Protein AF-A0A5J5I524-F1 (afdb_monomer)

Secondary structure (DSSP, 8-state):
-HHHHHHHHHHHHHHHHHHHTT-EEEEEETTEEEEE-GGGGG-HHHHHHHHHHHTTSTTEEEEEEETTTTEEEEEE---SS--HHHHHHHHHHHHHHHHTT-

Solvent-accessible surface area (backbone atoms only — not comparable to full-atom values): 5798 Å² total; per-residue (Å²): 110,73,70,55,54,55,48,54,54,49,50,54,55,50,44,58,58,34,46,78,71,55,30,41,76,76,45,79,53,95,41,36,42,29,38,36,24,74,68,40,52,80,31,59,73,60,50,54,52,52,45,65,55,53,63,68,39,94,48,42,76,46,71,51,74,40,49,92,78,12,34,38,38,40,32,32,62,71,54,84,73,74,54,70,63,57,61,50,51,53,55,51,52,56,50,54,68,68,60,78,78,120

Radius of gyration: 13.8 Å; Cα contacts (8 Å, |Δi|>4): 106; chains: 1; bounding box: 32×24×40 Å

pLDDT: mean 81.32, std 12.07, range [44.28, 93.44]

Foldseek 3Di:
DVVVVVVVVVVVVVQVVCVVVQKHFPDDDVQKTKIAHPVLLVCVVVVVVVQVVLVPPPFWPDWDADSNRRMIMTGGDPPPPDPPVVVVVVVVVVVVVVPPPD

Mean predicted aligned error: 11.14 Å

Sequence (102 aa):
MLKEALYFQQLKKYERRLNIHHIRIVHFIPGRIRLKSELWKQNEPLLQKVEAVIKKEPFVKKISFEVFTGSLVIEFQLKEPPPLEIVKLWVERIIKLHRIKD

Organism: NCBI:txid2036016

Structure (mmCIF, N/CA/C/O backbone):
data_AF-A0A5J5I524-F1
#
_entry.id   AF-A0A5J5I524-F1
#
loop_
_atom_site.group_PDB
_atom_site.id
_atom_site.type_symbol
_atom_site.label_atom_id
_atom_site.label_alt_id
_atom_site.label_comp_id
_atom_site.label_asym_id
_atom_site.label_entity_id
_atom_site.label_seq_id
_atom_site.pdbx_PDB_ins_code
_atom_site.Cartn_x
_atom_site.Cartn_y
_atom_site.Cartn_z
_atom_site.occupancy
_atom_site.B_iso_or_equiv
_atom_site.auth_seq_id
_atom_site.auth_comp_id
_atom_site.auth_asym_id
_atom_site.auth_atom_id
_atom_site.pdbx_PDB_model_num
ATOM 1 N N . MET A 1 1 ? -13.704 -10.609 19.111 1.0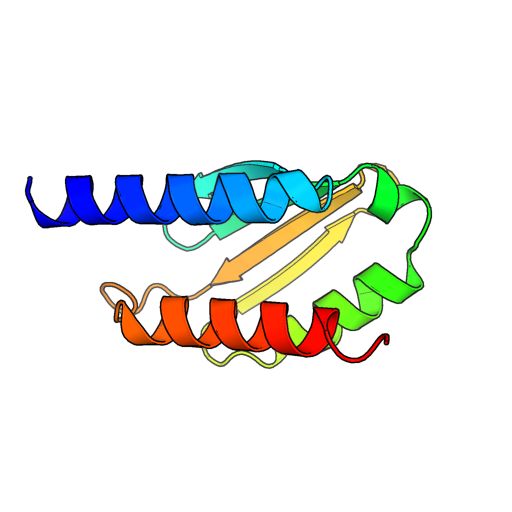0 53.75 1 MET A N 1
ATOM 2 C CA . MET A 1 1 ? -14.323 -11.711 18.340 1.00 53.75 1 MET A CA 1
ATOM 3 C C . MET A 1 1 ? -15.057 -11.277 17.059 1.00 53.75 1 MET A C 1
ATOM 5 O O . MET A 1 1 ? -14.514 -11.523 15.993 1.00 53.75 1 MET A O 1
ATOM 9 N N . LEU A 1 2 ? -16.227 -10.608 17.077 1.00 54.16 2 LEU A N 1
ATOM 10 C CA . LEU A 1 2 ? -16.962 -10.257 15.828 1.00 54.16 2 LEU A CA 1
ATOM 11 C C . LEU A 1 2 ? -16.239 -9.239 14.915 1.00 54.16 2 LEU A C 1
ATOM 13 O O . LEU A 1 2 ? -16.206 -9.408 13.696 1.00 54.16 2 LEU A O 1
ATOM 17 N N . LYS A 1 3 ? -15.610 -8.206 15.495 1.00 56.16 3 LYS A N 1
ATOM 18 C CA . LYS A 1 3 ? -14.849 -7.188 14.740 1.00 56.16 3 LYS A CA 1
ATOM 19 C C . LYS A 1 3 ? -13.600 -7.765 14.062 1.00 56.16 3 LYS A C 1
ATOM 21 O O . LYS A 1 3 ? -13.275 -7.365 12.951 1.00 56.16 3 LYS A O 1
ATOM 26 N N . GLU A 1 4 ? -12.939 -8.731 14.697 1.00 57.62 4 GLU A N 1
ATOM 27 C CA . GLU A 1 4 ? -11.751 -9.403 14.150 1.00 57.62 4 GLU A CA 1
ATOM 28 C C . GLU A 1 4 ? -12.116 -10.322 12.983 1.00 57.62 4 GLU A C 1
ATOM 30 O O . GLU A 1 4 ? -11.460 -10.286 11.947 1.00 57.62 4 GLU A O 1
ATOM 35 N N . ALA A 1 5 ? -13.201 -11.096 13.093 1.00 64.06 5 ALA A N 1
ATOM 36 C CA . ALA A 1 5 ? -13.657 -11.959 12.003 1.00 64.06 5 ALA A CA 1
ATOM 37 C C . ALA A 1 5 ? -14.020 -11.152 10.742 1.00 64.06 5 ALA A C 1
ATOM 39 O O . ALA A 1 5 ? -13.587 -11.488 9.637 1.00 64.06 5 ALA A O 1
ATOM 40 N N . LEU A 1 6 ? -14.748 -10.042 10.915 1.00 68.06 6 LEU A N 1
ATOM 41 C CA . LEU A 1 6 ? -15.092 -9.124 9.826 1.00 68.06 6 LEU A CA 1
ATOM 42 C C . LEU A 1 6 ? -13.840 -8.482 9.205 1.00 68.06 6 LEU A C 1
ATOM 44 O O . LEU A 1 6 ? -13.746 -8.337 7.985 1.00 68.06 6 LEU A O 1
ATOM 48 N N . TYR A 1 7 ? -12.865 -8.132 10.041 1.00 70.12 7 TYR A N 1
ATOM 49 C CA . TYR A 1 7 ? -11.582 -7.589 9.618 1.00 70.12 7 TYR A CA 1
ATOM 50 C C . TYR A 1 7 ? -10.788 -8.580 8.751 1.00 70.12 7 TYR A C 1
ATOM 52 O O . TYR A 1 7 ? -10.389 -8.247 7.633 1.00 70.12 7 TYR A O 1
ATOM 60 N N . PHE A 1 8 ? -10.632 -9.826 9.206 1.00 70.94 8 PHE A N 1
ATOM 61 C CA . PHE A 1 8 ? -9.949 -10.876 8.443 1.00 70.94 8 PHE A CA 1
ATOM 62 C C . PHE A 1 8 ? -10.670 -11.211 7.134 1.00 70.94 8 PHE A C 1
ATOM 64 O O . PHE A 1 8 ? -10.024 -11.443 6.110 1.00 70.94 8 PHE A O 1
ATOM 71 N N . GLN A 1 9 ? -12.005 -11.205 7.132 1.00 76.56 9 GLN A N 1
ATOM 72 C CA . GLN A 1 9 ? -12.789 -11.415 5.916 1.00 76.56 9 GLN A CA 1
ATOM 73 C C . GLN A 1 9 ? -12.533 -10.309 4.880 1.00 76.56 9 GLN A C 1
ATOM 75 O O . GLN A 1 9 ? -12.369 -10.597 3.691 1.00 76.56 9 GLN A O 1
ATOM 80 N N . GLN A 1 10 ? -12.463 -9.050 5.318 1.00 77.75 10 GLN A N 1
ATOM 81 C CA . GLN A 1 10 ? -12.146 -7.926 4.438 1.00 77.75 10 GLN A CA 1
ATOM 82 C C . GLN A 1 10 ? -10.713 -7.987 3.921 1.00 77.75 10 GLN A C 1
ATOM 84 O O . GLN A 1 10 ? -10.503 -7.804 2.723 1.00 77.75 10 GLN A O 1
ATOM 89 N N . LEU A 1 11 ? -9.746 -8.320 4.779 1.00 78.56 11 LEU A N 1
ATOM 90 C CA . LEU A 1 11 ? -8.354 -8.486 4.368 1.00 78.56 11 LEU A CA 1
ATOM 91 C C . LEU A 1 11 ? -8.227 -9.556 3.274 1.00 78.56 11 LEU A C 1
ATOM 93 O O . LEU A 1 11 ? -7.669 -9.276 2.217 1.00 78.56 11 LEU A O 1
ATOM 97 N N . LYS A 1 12 ? -8.874 -10.718 3.450 1.00 82.31 12 LYS A N 1
ATOM 98 C CA . LYS A 1 12 ? -8.929 -11.778 2.425 1.00 82.31 12 LYS A CA 1
ATOM 99 C C . LYS A 1 12 ? -9.561 -11.304 1.116 1.00 82.31 12 LYS A C 1
ATOM 101 O O . LYS A 1 12 ? -9.122 -11.688 0.031 1.00 82.31 12 LYS A O 1
ATOM 106 N N . LYS A 1 13 ? -10.605 -10.470 1.183 1.00 86.12 13 LYS A N 1
ATOM 107 C CA . LYS A 1 13 ? -11.223 -9.875 -0.012 1.00 86.12 13 LYS A CA 1
ATOM 108 C C . LYS A 1 13 ? -10.244 -8.946 -0.738 1.00 86.12 13 LYS A C 1
ATOM 110 O O . LYS A 1 13 ? -10.191 -8.975 -1.967 1.00 86.12 13 LYS A O 1
ATOM 115 N N . TYR A 1 14 ? -9.474 -8.145 -0.005 1.00 84.81 14 TYR A N 1
ATOM 116 C CA . TYR A 1 14 ? -8.467 -7.258 -0.589 1.00 84.81 14 TYR A CA 1
ATOM 117 C C . TYR A 1 14 ? -7.276 -8.023 -1.157 1.00 84.81 14 TYR A C 1
ATOM 119 O O . TYR A 1 14 ? -6.865 -7.724 -2.274 1.00 84.81 14 TYR A O 1
ATOM 127 N N . GLU A 1 15 ? -6.798 -9.062 -0.477 1.00 87.38 15 GLU A N 1
ATOM 128 C CA . GLU A 1 15 ? -5.763 -9.959 -1.000 1.00 87.38 15 GLU A CA 1
ATO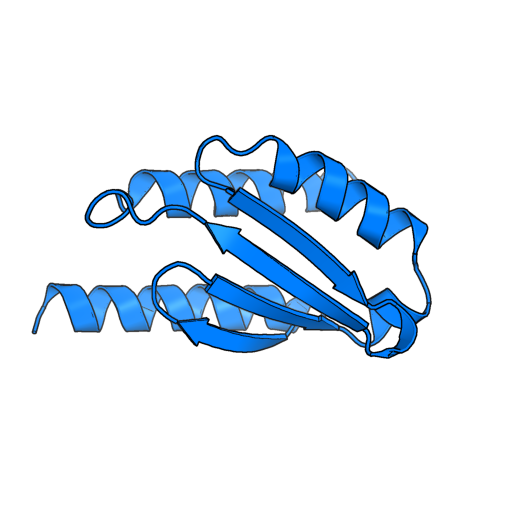M 129 C C . GLU A 1 15 ? -6.170 -10.583 -2.331 1.00 87.38 15 GLU A C 1
ATOM 131 O O . GLU A 1 15 ? -5.412 -10.515 -3.294 1.00 87.38 15 GLU A O 1
ATOM 136 N N . ARG A 1 16 ? -7.392 -11.125 -2.433 1.00 87.69 16 ARG A N 1
ATOM 137 C CA . ARG A 1 16 ? -7.895 -11.696 -3.696 1.00 87.69 16 ARG A CA 1
ATOM 138 C C . ARG A 1 16 ? -7.858 -10.681 -4.832 1.00 87.69 16 ARG A C 1
ATOM 140 O O . ARG A 1 16 ? -7.477 -11.023 -5.944 1.00 87.69 16 ARG A O 1
ATOM 147 N N . ARG A 1 17 ? -8.231 -9.434 -4.549 1.00 88.31 17 ARG A N 1
ATOM 148 C CA . ARG A 1 17 ? -8.228 -8.358 -5.543 1.00 88.31 17 ARG A CA 1
ATOM 149 C C . ARG A 1 17 ? -6.821 -7.915 -5.932 1.00 88.31 17 ARG A C 1
ATOM 151 O O . ARG A 1 17 ? -6.586 -7.664 -7.105 1.00 88.31 17 ARG A O 1
ATOM 158 N N . LEU A 1 18 ? -5.896 -7.840 -4.979 1.00 89.50 18 LEU A N 1
ATOM 159 C CA . LEU A 1 18 ? -4.490 -7.530 -5.247 1.00 89.50 18 LEU A CA 1
ATOM 160 C C . LEU A 1 18 ? -3.820 -8.638 -6.073 1.00 89.50 18 LEU A C 1
ATOM 162 O O . LEU A 1 18 ? -3.073 -8.342 -7.006 1.00 89.50 18 LEU A O 1
ATOM 166 N N . ASN A 1 19 ? -4.152 -9.901 -5.794 1.00 88.75 19 ASN A N 1
ATOM 167 C CA . ASN A 1 19 ? -3.590 -11.054 -6.493 1.00 88.75 19 ASN A CA 1
ATOM 168 C C . ASN A 1 19 ? -3.936 -11.075 -7.990 1.00 88.75 19 ASN A C 1
ATOM 170 O O . ASN A 1 19 ?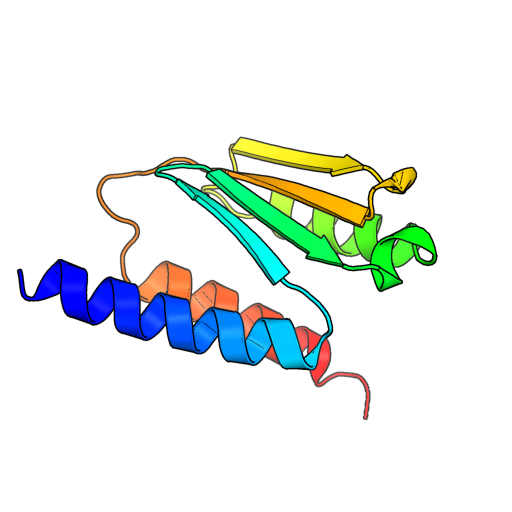 -3.090 -11.485 -8.780 1.00 88.75 19 ASN A O 1
ATOM 174 N N . ILE A 1 20 ? -5.118 -10.583 -8.394 1.00 90.62 20 ILE A N 1
ATOM 175 C CA . ILE A 1 20 ? -5.495 -10.427 -9.818 1.00 90.62 20 ILE A CA 1
ATOM 176 C C . ILE A 1 20 ? -4.498 -9.519 -10.559 1.00 90.62 20 ILE A C 1
ATOM 178 O O . ILE A 1 20 ? -4.257 -9.699 -11.746 1.00 90.62 2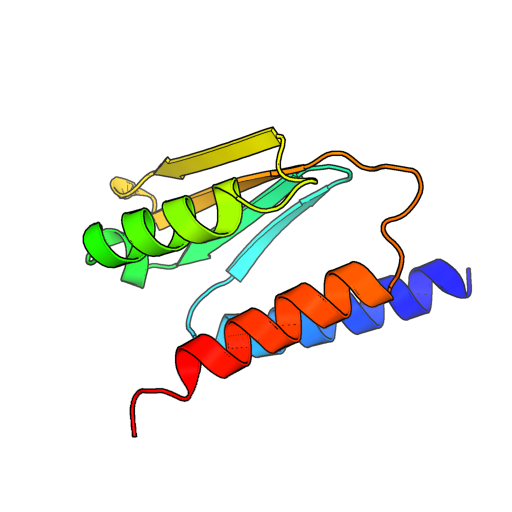0 ILE A O 1
ATOM 182 N N . HIS A 1 21 ? -3.874 -8.578 -9.850 1.00 86.31 21 HIS A N 1
ATOM 183 C CA . HIS A 1 21 ? -2.870 -7.662 -10.389 1.00 86.31 21 HIS A CA 1
ATOM 184 C C . HIS A 1 21 ? -1.429 -8.090 -10.072 1.00 86.31 21 HIS A C 1
ATOM 186 O O . HIS A 1 21 ? -0.514 -7.273 -10.143 1.00 86.31 21 HIS A O 1
ATOM 192 N N . HIS A 1 22 ? -1.204 -9.354 -9.694 1.00 89.44 22 HIS A N 1
ATOM 193 C CA . HIS A 1 22 ? 0.108 -9.879 -9.296 1.00 89.44 22 HIS A CA 1
ATOM 194 C C . HIS A 1 22 ? 0.757 -9.113 -8.131 1.00 89.44 22 HIS A C 1
ATOM 196 O O . HIS A 1 22 ? 1.986 -9.019 -8.044 1.00 89.44 22 HIS A O 1
ATOM 202 N N . ILE A 1 23 ? -0.056 -8.567 -7.224 1.00 92.44 23 ILE A N 1
ATOM 203 C CA . ILE A 1 23 ? 0.396 -7.907 -5.999 1.00 92.44 23 ILE A CA 1
ATOM 204 C C . ILE A 1 23 ? 0.034 -8.804 -4.820 1.00 92.44 23 ILE A C 1
ATOM 206 O O . ILE A 1 23 ? -1.118 -9.188 -4.651 1.00 92.44 23 ILE A O 1
ATOM 210 N N . ARG A 1 24 ? 1.017 -9.117 -3.979 1.00 92.44 24 ARG A N 1
ATOM 211 C CA . ARG A 1 24 ? 0.837 -9.927 -2.771 1.00 92.44 24 ARG A CA 1
ATOM 212 C C . ARG A 1 24 ? 1.046 -9.077 -1.529 1.00 92.44 24 ARG A C 1
ATOM 214 O O . ARG A 1 24 ? 1.991 -8.289 -1.480 1.00 92.44 24 ARG A O 1
ATOM 221 N N . ILE A 1 25 ? 0.207 -9.273 -0.514 1.00 90.50 25 ILE A N 1
ATOM 222 C CA . ILE A 1 25 ? 0.495 -8.795 0.840 1.00 90.50 25 ILE A CA 1
ATOM 223 C C . ILE A 1 25 ? 1.532 -9.747 1.431 1.00 90.50 25 ILE A C 1
ATOM 225 O O . ILE A 1 25 ? 1.267 -10.932 1.595 1.00 90.50 25 ILE A O 1
ATOM 229 N N . VAL A 1 26 ? 2.735 -9.243 1.694 1.00 89.62 26 VAL A N 1
ATOM 230 C CA . VAL A 1 26 ? 3.803 -10.035 2.313 1.00 89.62 26 VAL A CA 1
ATOM 231 C C . VAL A 1 26 ? 3.650 -9.992 3.819 1.00 89.62 26 VAL A C 1
ATOM 233 O O . VAL A 1 26 ? 3.595 -11.039 4.440 1.00 89.62 26 VAL A O 1
ATOM 236 N N . HIS A 1 27 ? 3.541 -8.792 4.395 1.00 83.75 27 HIS A N 1
ATOM 237 C CA . HIS A 1 27 ? 3.297 -8.597 5.822 1.00 83.75 27 HIS A CA 1
ATOM 238 C C . HIS A 1 27 ? 2.214 -7.543 6.017 1.00 83.75 27 HIS A C 1
ATOM 240 O O . HIS A 1 27 ? 2.221 -6.503 5.354 1.00 83.75 27 HIS A O 1
ATOM 246 N N . PHE A 1 28 ? 1.337 -7.784 6.983 1.00 84.19 28 PHE A N 1
ATOM 247 C CA . PHE A 1 28 ? 0.385 -6.801 7.463 1.00 84.19 28 PHE A CA 1
ATOM 248 C C . PHE A 1 28 ? 0.420 -6.794 8.992 1.00 84.19 28 PHE A C 1
ATOM 250 O O . PHE A 1 28 ? 0.054 -7.779 9.627 1.00 84.19 28 PHE A O 1
ATOM 257 N N . ILE A 1 29 ? 0.891 -5.693 9.571 1.00 82.94 29 ILE A N 1
ATOM 258 C CA . ILE A 1 29 ? 0.923 -5.472 11.018 1.00 82.94 29 ILE A CA 1
ATOM 259 C C . ILE A 1 29 ? 0.268 -4.121 11.332 1.00 82.94 29 ILE A C 1
ATOM 261 O O . ILE A 1 29 ? 0.157 -3.267 10.445 1.00 82.94 29 ILE A O 1
ATOM 265 N N . PRO A 1 30 ? -0.162 -3.886 12.580 1.00 82.31 30 PRO A N 1
ATOM 266 C CA . PRO A 1 30 ? -0.647 -2.582 13.007 1.00 82.31 30 PRO A CA 1
ATOM 267 C C . PRO A 1 30 ? 0.278 -1.432 12.558 1.00 82.31 30 PRO A C 1
ATOM 269 O O . PRO A 1 30 ? 1.448 -1.381 12.926 1.00 82.31 30 PRO A O 1
ATOM 272 N N . GLY A 1 31 ? -0.243 -0.525 11.725 1.00 83.38 31 GLY A N 1
ATOM 273 C CA . GLY A 1 31 ? 0.480 0.653 11.234 1.00 83.38 31 GLY A CA 1
ATOM 274 C C . GLY A 1 31 ? 1.449 0.409 10.073 1.00 83.38 31 GLY A C 1
ATOM 275 O O . GLY A 1 31 ? 2.113 1.355 9.649 1.00 83.38 31 GLY A O 1
ATOM 276 N N . ARG A 1 32 ? 1.553 -0.815 9.532 1.00 89.12 32 ARG A N 1
ATOM 277 C CA . ARG A 1 32 ? 2.435 -1.103 8.392 1.00 89.12 32 ARG A CA 1
ATOM 278 C C . ARG A 1 32 ? 1.924 -2.241 7.514 1.00 89.12 32 ARG A C 1
ATOM 280 O O . ARG A 1 32 ? 1.655 -3.344 7.982 1.00 89.12 32 ARG A O 1
ATOM 287 N N . ILE A 1 33 ? 1.915 -2.005 6.206 1.00 91.38 33 ILE A N 1
ATOM 288 C CA . ILE A 1 33 ? 1.687 -3.035 5.189 1.00 91.38 33 ILE A CA 1
ATOM 289 C C . ILE A 1 33 ? 2.892 -3.113 4.254 1.00 91.38 33 ILE A C 1
ATOM 291 O O . ILE A 1 33 ? 3.438 -2.097 3.821 1.00 91.38 33 ILE A O 1
ATOM 295 N N . ARG A 1 34 ? 3.321 -4.337 3.947 1.00 92.44 34 ARG A N 1
ATOM 296 C CA . ARG A 1 34 ? 4.319 -4.629 2.921 1.00 92.44 34 ARG A CA 1
ATOM 297 C C . ARG A 1 34 ? 3.653 -5.382 1.785 1.00 92.44 34 ARG A C 1
ATOM 299 O O . ARG A 1 34 ? 3.144 -6.482 1.984 1.00 92.44 34 ARG A O 1
ATOM 306 N N . LEU A 1 35 ? 3.717 -4.802 0.599 1.00 93.44 35 LEU A N 1
ATOM 307 C CA . LEU A 1 35 ? 3.256 -5.390 -0.646 1.00 93.44 35 LEU A CA 1
ATOM 308 C C . LEU A 1 35 ? 4.453 -5.816 -1.496 1.00 93.44 35 LEU A C 1
ATOM 310 O O . LEU A 1 35 ? 5.547 -5.260 -1.368 1.00 93.44 35 LEU A O 1
ATOM 314 N N . LYS A 1 36 ? 4.246 -6.795 -2.375 1.00 93.12 36 LYS A N 1
ATOM 315 C CA . LYS A 1 36 ? 5.254 -7.235 -3.339 1.00 93.12 36 LYS A CA 1
ATOM 316 C C . LYS A 1 36 ? 4.630 -7.554 -4.689 1.00 93.12 36 LYS A C 1
ATOM 318 O O . LYS A 1 36 ? 3.595 -8.217 -4.741 1.00 93.12 36 LYS A O 1
ATOM 323 N N . SER A 1 37 ? 5.294 -7.150 -5.765 1.00 92.12 37 SER A N 1
ATOM 324 C CA . SER A 1 37 ? 4.958 -7.548 -7.131 1.00 92.12 37 SER A CA 1
ATOM 325 C C . SER A 1 37 ? 6.223 -7.693 -7.968 1.00 92.12 37 SER A C 1
ATOM 327 O O . SER A 1 37 ? 7.107 -6.843 -7.919 1.00 92.12 37 SER A O 1
ATOM 329 N N . GLU A 1 38 ? 6.301 -8.756 -8.766 1.00 89.69 38 GLU A N 1
ATOM 330 C CA . GLU A 1 38 ? 7.406 -8.935 -9.718 1.00 89.69 38 GLU A CA 1
ATOM 331 C C . GLU A 1 38 ? 7.335 -7.907 -10.859 1.00 89.69 38 GLU A C 1
ATOM 333 O O . GLU A 1 38 ? 8.368 -7.472 -11.358 1.00 89.69 38 GLU A O 1
ATOM 338 N N . LEU A 1 39 ? 6.130 -7.430 -11.199 1.00 88.00 39 LEU A N 1
ATOM 339 C CA . LEU A 1 39 ? 5.919 -6.412 -12.236 1.00 88.00 39 LEU A CA 1
ATOM 340 C C . LEU A 1 39 ? 6.525 -5.054 -11.861 1.00 88.00 39 LEU A C 1
ATOM 342 O O . LEU A 1 39 ? 6.885 -4.266 -12.732 1.00 88.00 39 LEU A O 1
ATOM 346 N N . TRP A 1 40 ? 6.665 -4.773 -10.565 1.00 89.62 40 TRP A N 1
ATOM 347 C CA . TRP A 1 40 ? 7.261 -3.529 -10.081 1.00 89.62 40 TRP A CA 1
ATOM 348 C C . TRP A 1 40 ? 8.768 -3.457 -10.312 1.00 89.62 40 TRP A C 1
ATOM 350 O O . TRP A 1 40 ? 9.294 -2.362 -10.478 1.00 89.62 40 TRP A O 1
ATOM 360 N N . LYS A 1 41 ? 9.449 -4.605 -10.401 1.00 87.25 41 LYS A N 1
ATOM 361 C CA . LYS A 1 41 ? 10.888 -4.661 -10.701 1.00 87.25 41 LYS A CA 1
ATOM 362 C C . LYS A 1 41 ? 11.227 -4.114 -12.086 1.00 87.25 41 LYS A C 1
ATOM 364 O O . LYS A 1 41 ? 12.351 -3.697 -12.323 1.00 87.25 41 LYS A O 1
ATOM 369 N N . GLN A 1 42 ? 10.256 -4.147 -12.996 1.00 86.38 42 GLN A N 1
ATOM 370 C CA . GLN A 1 42 ? 10.414 -3.766 -14.400 1.00 86.38 42 GLN A CA 1
ATOM 371 C C . GLN A 1 42 ? 9.699 -2.449 -14.733 1.00 86.38 42 GLN A C 1
ATOM 373 O O . GLN A 1 42 ? 9.707 -2.019 -15.882 1.00 86.38 42 GLN A O 1
ATOM 378 N N . ASN A 1 43 ? 9.038 -1.815 -13.756 1.00 84.62 43 ASN A N 1
ATOM 379 C CA . ASN A 1 43 ? 8.177 -0.660 -13.999 1.00 84.62 43 ASN A CA 1
ATOM 380 C C . ASN A 1 43 ? 8.291 0.380 -12.877 1.00 84.62 43 ASN A C 1
ATOM 382 O O . ASN A 1 43 ? 7.342 0.659 -12.140 1.00 84.62 43 ASN A O 1
ATOM 386 N N . GLU A 1 44 ? 9.481 0.963 -12.755 1.00 81.88 44 GLU A N 1
ATOM 387 C CA . GLU A 1 44 ? 9.762 2.044 -11.810 1.00 81.88 44 GLU A CA 1
ATOM 388 C C . GLU A 1 44 ? 8.832 3.269 -11.980 1.00 81.88 44 GLU A C 1
ATOM 390 O O . GLU A 1 44 ? 8.331 3.765 -10.968 1.00 81.88 44 GLU A O 1
ATOM 395 N N . PRO A 1 45 ? 8.469 3.723 -13.201 1.00 88.00 45 PRO A N 1
ATOM 396 C CA . PRO A 1 45 ? 7.537 4.843 -13.354 1.00 88.00 45 PRO A CA 1
ATOM 397 C C . PRO A 1 45 ? 6.145 4.566 -12.767 1.00 88.00 45 PRO A C 1
ATOM 399 O O . PRO A 1 45 ? 5.487 5.474 -12.252 1.00 88.00 45 PRO A O 1
ATOM 402 N N . LEU A 1 46 ? 5.671 3.316 -12.827 1.00 85.44 46 LEU A N 1
ATOM 403 C CA . LEU A 1 46 ? 4.432 2.912 -12.161 1.00 85.44 46 LEU A CA 1
ATOM 404 C C . LEU A 1 46 ? 4.569 3.016 -10.639 1.00 85.44 46 LEU A C 1
ATOM 406 O O . LEU A 1 46 ? 3.666 3.545 -9.992 1.00 85.44 46 LEU A O 1
ATOM 410 N N . LEU A 1 47 ? 5.686 2.553 -10.073 1.00 83.31 47 LEU A N 1
ATOM 411 C CA . LEU A 1 47 ? 5.951 2.646 -8.635 1.00 83.31 47 LEU A CA 1
ATOM 412 C C . LEU A 1 47 ? 5.981 4.098 -8.150 1.00 83.31 47 LEU A C 1
ATOM 414 O O . LEU A 1 47 ? 5.329 4.408 -7.157 1.00 83.31 47 LEU A O 1
ATOM 418 N N . GLN A 1 48 ? 6.650 4.993 -8.876 1.00 86.12 48 GLN A N 1
ATOM 419 C CA . GLN A 1 48 ? 6.699 6.419 -8.539 1.00 86.12 48 GLN A CA 1
ATOM 420 C C . GLN A 1 48 ? 5.301 7.060 -8.558 1.00 86.12 48 GLN A C 1
ATOM 422 O O . GLN A 1 48 ? 4.957 7.855 -7.682 1.00 86.12 48 GLN A O 1
ATOM 427 N N . LYS A 1 49 ? 4.441 6.676 -9.513 1.00 88.12 49 LYS A N 1
ATOM 428 C CA . LYS A 1 49 ? 3.036 7.123 -9.543 1.00 88.12 49 LYS A CA 1
ATOM 429 C C . LYS A 1 49 ? 2.243 6.599 -8.348 1.00 88.12 49 LYS A C 1
ATOM 431 O O . LYS A 1 49 ? 1.497 7.360 -7.733 1.00 88.12 49 LYS A O 1
ATOM 436 N N . VAL A 1 50 ? 2.401 5.317 -8.015 1.00 86.75 50 VAL A N 1
ATOM 437 C CA . VAL A 1 50 ? 1.767 4.706 -6.836 1.00 86.75 50 VAL A CA 1
ATOM 438 C C . VAL A 1 50 ? 2.214 5.425 -5.565 1.00 86.75 50 VAL A C 1
ATOM 440 O O . VAL A 1 50 ? 1.378 5.773 -4.732 1.00 86.75 50 VAL A O 1
ATOM 443 N N . GLU A 1 51 ? 3.507 5.721 -5.448 1.00 86.81 51 GLU A N 1
ATOM 444 C CA . GLU A 1 51 ? 4.069 6.468 -4.330 1.00 86.81 51 GLU A CA 1
ATOM 445 C C . GLU A 1 51 ? 3.442 7.859 -4.208 1.00 86.81 51 GLU A C 1
ATOM 447 O O . GLU A 1 51 ? 2.915 8.211 -3.152 1.00 86.81 51 GLU A O 1
ATOM 452 N N . ALA A 1 52 ? 3.437 8.628 -5.298 1.00 88.75 52 ALA A N 1
ATOM 453 C CA . ALA A 1 52 ? 2.917 9.990 -5.319 1.00 88.75 52 ALA A CA 1
ATOM 454 C C . ALA A 1 52 ? 1.428 10.074 -4.949 1.00 88.75 52 ALA A C 1
ATOM 456 O O . ALA A 1 52 ? 0.988 11.084 -4.396 1.00 88.75 52 ALA A O 1
ATOM 457 N N . VAL A 1 53 ? 0.646 9.034 -5.253 1.00 89.81 53 VAL A N 1
ATOM 458 C CA . VAL A 1 53 ? -0.767 8.947 -4.865 1.00 89.81 53 VAL A CA 1
ATOM 459 C C . VAL A 1 53 ? -0.898 8.589 -3.388 1.00 89.81 53 VAL A C 1
ATOM 461 O O . VAL A 1 53 ? -1.561 9.308 -2.646 1.00 89.81 53 VAL A O 1
ATOM 464 N N . ILE A 1 54 ? -0.251 7.510 -2.943 1.00 87.31 54 ILE A N 1
ATOM 465 C CA . ILE A 1 54 ? -0.419 6.994 -1.578 1.00 87.31 54 ILE A CA 1
ATOM 466 C C . ILE A 1 54 ? 0.170 7.957 -0.542 1.00 87.31 54 ILE A C 1
ATOM 468 O O . ILE A 1 54 ? -0.410 8.136 0.524 1.00 87.31 54 ILE A O 1
ATOM 472 N N . LYS A 1 55 ? 1.273 8.645 -0.856 1.00 89.50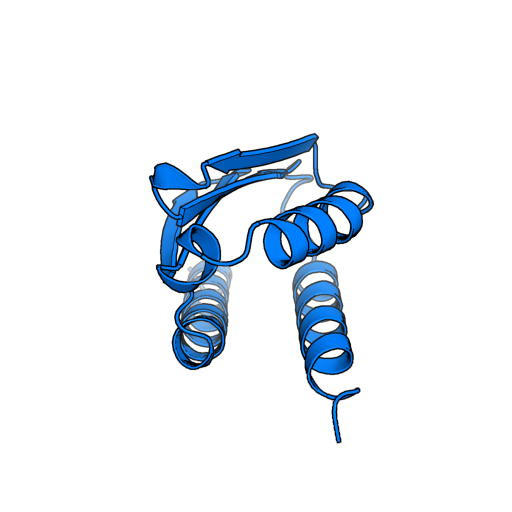 55 LYS A N 1
ATOM 473 C CA . LYS A 1 55 ? 1.901 9.633 0.037 1.00 89.50 55 LYS A CA 1
ATOM 474 C C . LYS A 1 55 ? 0.991 10.820 0.375 1.00 89.50 55 LYS A C 1
ATOM 476 O O . LYS A 1 55 ? 1.222 11.487 1.376 1.00 89.50 55 LYS A O 1
ATOM 481 N N . LYS A 1 56 ? -0.030 11.096 -0.445 1.00 88.94 56 LYS A N 1
ATOM 482 C CA . LYS A 1 56 ? -1.013 12.165 -0.199 1.00 88.94 56 LYS A CA 1
ATOM 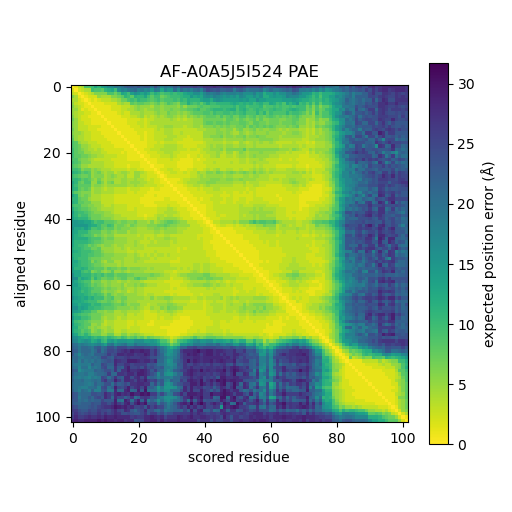483 C C . LYS A 1 56 ? -2.128 11.746 0.757 1.00 88.94 56 LYS A C 1
ATOM 485 O O . LYS A 1 56 ? -2.917 12.595 1.164 1.00 88.94 56 LYS A O 1
ATOM 490 N N . GLU A 1 57 ? -2.237 10.462 1.089 1.00 87.19 57 GLU A N 1
ATOM 491 C CA . GLU A 1 57 ? -3.276 9.995 1.996 1.00 87.19 57 GLU A CA 1
ATOM 492 C C . GLU A 1 57 ? -2.965 10.456 3.433 1.00 87.19 57 GLU A C 1
ATOM 494 O O . GLU A 1 57 ? -1.864 10.222 3.931 1.00 87.19 57 GLU A O 1
ATOM 499 N N . PRO A 1 58 ? -3.925 11.081 4.140 1.00 81.62 58 PRO A N 1
ATOM 500 C CA . PRO A 1 58 ? -3.671 11.797 5.396 1.00 81.62 58 PRO A CA 1
ATOM 501 C C . PRO A 1 58 ? -3.196 10.906 6.552 1.00 81.62 58 PRO A C 1
ATOM 503 O O . PRO A 1 58 ? -2.679 11.403 7.549 1.00 81.62 58 PRO A O 1
ATOM 506 N N . PHE A 1 59 ? -3.372 9.589 6.435 1.00 85.50 59 PHE A N 1
ATOM 507 C CA . PHE A 1 59 ? -2.936 8.616 7.436 1.00 85.50 59 PHE A CA 1
ATOM 508 C C . PHE A 1 59 ? -1.596 7.968 7.086 1.00 85.50 59 PHE A C 1
ATOM 510 O O . PHE A 1 59 ? -1.056 7.240 7.912 1.00 85.50 59 PHE A O 1
ATOM 517 N N . VAL A 1 60 ? -1.046 8.201 5.893 1.00 89.06 60 VAL A N 1
ATOM 518 C CA . VAL A 1 60 ? 0.243 7.637 5.484 1.00 89.06 60 VAL A CA 1
ATOM 519 C C . VAL A 1 60 ? 1.363 8.472 6.093 1.00 89.06 60 VAL A C 1
ATOM 521 O O . VAL A 1 60 ? 1.484 9.666 5.847 1.00 89.06 60 VAL A O 1
ATOM 524 N N . LYS A 1 61 ? 2.197 7.825 6.908 1.00 89.81 61 LYS A N 1
ATOM 525 C CA . LYS A 1 61 ? 3.400 8.423 7.506 1.00 89.81 61 LYS A CA 1
ATOM 526 C C . LYS A 1 61 ? 4.560 8.382 6.532 1.00 89.81 61 LYS A C 1
ATOM 528 O O . LYS A 1 61 ? 5.324 9.335 6.413 1.00 89.81 61 LYS A O 1
ATOM 533 N N . LYS A 1 62 ? 4.721 7.230 5.887 1.00 90.75 62 LYS A N 1
ATOM 534 C CA . LYS A 1 62 ? 5.869 6.941 5.045 1.00 90.75 62 LYS A CA 1
ATOM 535 C C . LYS A 1 62 ? 5.496 5.900 4.012 1.00 90.75 62 LYS A C 1
ATOM 537 O O . LYS A 1 62 ? 4.734 4.972 4.272 1.00 90.75 62 LYS A O 1
ATOM 542 N N . ILE A 1 63 ? 6.088 6.053 2.845 1.00 92.62 63 ILE A N 1
ATOM 543 C CA . ILE A 1 63 ? 6.070 5.070 1.781 1.00 92.62 63 ILE A CA 1
ATOM 544 C C . ILE A 1 63 ? 7.505 4.901 1.296 1.00 92.62 63 ILE A C 1
ATOM 546 O O . ILE A 1 63 ? 8.274 5.860 1.272 1.00 92.62 63 ILE A O 1
ATOM 550 N N . SER A 1 64 ? 7.889 3.670 0.993 1.00 90.00 64 SER A N 1
ATOM 551 C CA . SER A 1 64 ? 9.204 3.361 0.439 1.00 90.00 64 SER A CA 1
ATOM 552 C C . SER A 1 64 ? 9.082 2.182 -0.509 1.00 90.00 64 SER A C 1
ATOM 554 O O . SER A 1 64 ? 8.481 1.164 -0.145 1.00 90.00 64 SER A O 1
ATOM 556 N N . PHE A 1 65 ? 9.670 2.305 -1.691 1.00 87.00 65 PHE A N 1
ATOM 557 C CA . PHE A 1 65 ? 9.766 1.223 -2.657 1.00 87.00 65 PHE A CA 1
ATOM 558 C C . PHE A 1 65 ? 11.208 0.722 -2.752 1.00 87.00 65 PHE A C 1
ATOM 560 O O . PHE A 1 65 ? 12.154 1.474 -2.554 1.00 87.00 65 PHE A O 1
ATOM 567 N N . GLU A 1 66 ? 11.352 -0.561 -3.060 1.00 87.81 66 GLU A N 1
ATOM 568 C CA . GLU A 1 66 ? 12.628 -1.188 -3.384 1.00 87.81 66 GLU A CA 1
ATOM 569 C C . GLU A 1 66 ? 12.452 -1.920 -4.713 1.00 87.81 66 GLU A C 1
ATOM 571 O O . GLU A 1 66 ? 11.865 -3.012 -4.748 1.00 87.81 66 GLU A O 1
ATOM 576 N N . VAL A 1 67 ? 12.906 -1.291 -5.803 1.00 84.44 67 VAL A N 1
ATOM 577 C CA . VAL A 1 67 ? 12.694 -1.771 -7.179 1.00 84.44 67 VAL A CA 1
ATOM 578 C C . VAL A 1 67 ? 13.312 -3.148 -7.354 1.00 84.44 67 VAL A C 1
ATOM 580 O O . VAL A 1 67 ? 12.652 -4.037 -7.881 1.00 84.44 67 VAL A O 1
ATOM 583 N N . PHE A 1 68 ? 14.518 -3.379 -6.825 1.00 85.19 68 PHE A N 1
ATOM 584 C CA . PHE A 1 68 ? 15.229 -4.644 -7.014 1.00 85.19 68 PHE A CA 1
ATOM 585 C C . PHE A 1 68 ? 14.443 -5.841 -6.462 1.00 85.19 68 PHE A C 1
ATOM 587 O O . PHE A 1 68 ? 14.353 -6.910 -7.070 1.00 85.19 68 PHE A O 1
ATOM 594 N N . THR A 1 69 ? 13.804 -5.653 -5.306 1.00 87.81 69 THR A N 1
ATOM 595 C CA . THR A 1 69 ? 13.010 -6.709 -4.664 1.00 87.81 69 THR A CA 1
ATOM 596 C C . THR A 1 69 ? 11.530 -6.668 -5.038 1.00 87.81 69 THR A C 1
ATOM 598 O O . THR A 1 69 ? 10.791 -7.573 -4.643 1.00 87.81 69 THR A O 1
ATOM 601 N N . GLY A 1 70 ? 11.091 -5.652 -5.788 1.00 89.00 70 GLY A N 1
ATOM 602 C CA . GLY A 1 70 ? 9.686 -5.402 -6.100 1.00 89.00 70 GLY A CA 1
ATOM 603 C C . GLY A 1 70 ? 8.841 -5.190 -4.844 1.00 89.00 70 GLY A C 1
ATOM 604 O O . GLY A 1 70 ? 7.696 -5.635 -4.802 1.00 89.00 70 GLY A O 1
ATOM 605 N N . SER A 1 71 ? 9.415 -4.600 -3.789 1.00 90.56 71 SER A N 1
ATOM 606 C CA . SER A 1 71 ? 8.731 -4.393 -2.505 1.00 90.56 71 SER A CA 1
ATOM 607 C C . SER A 1 71 ? 8.198 -2.971 -2.389 1.00 90.56 71 SER A C 1
ATOM 609 O O . SER A 1 71 ? 8.907 -2.018 -2.695 1.00 90.56 71 SER A O 1
ATOM 611 N N . LEU A 1 72 ? 6.993 -2.829 -1.842 1.00 92.25 72 LEU A N 1
ATOM 612 C CA . LEU A 1 72 ? 6.428 -1.554 -1.412 1.00 92.25 72 LEU A CA 1
ATOM 613 C C . LEU A 1 72 ? 6.078 -1.643 0.069 1.00 92.25 72 LEU A C 1
ATOM 615 O O . LEU A 1 72 ? 5.362 -2.551 0.491 1.00 92.25 72 LEU A O 1
ATOM 619 N N . VAL A 1 73 ? 6.574 -0.706 0.865 1.00 93.31 73 VAL A N 1
ATOM 620 C CA . VAL A 1 73 ? 6.250 -0.597 2.288 1.00 93.31 73 VAL A CA 1
ATOM 621 C C . VAL A 1 73 ? 5.482 0.692 2.504 1.00 93.31 73 VAL A C 1
ATOM 623 O O . VAL A 1 73 ? 5.926 1.756 2.081 1.00 93.31 73 VAL A O 1
ATOM 626 N N . ILE A 1 74 ? 4.339 0.581 3.172 1.00 93.06 74 ILE A N 1
ATOM 627 C CA . ILE A 1 74 ? 3.504 1.712 3.559 1.00 93.06 74 ILE A CA 1
ATOM 628 C C . ILE A 1 74 ? 3.376 1.671 5.076 1.00 93.06 74 ILE A C 1
ATOM 630 O O . ILE A 1 74 ? 2.864 0.701 5.637 1.00 93.06 74 ILE A O 1
ATOM 634 N N . GLU A 1 75 ? 3.850 2.722 5.729 1.00 91.75 75 GLU A N 1
ATOM 635 C CA . GLU A 1 75 ? 3.660 2.971 7.152 1.00 91.75 75 GLU A CA 1
ATOM 636 C C . GLU A 1 75 ? 2.558 4.013 7.315 1.00 91.75 75 GLU A C 1
ATOM 638 O O . GLU A 1 75 ? 2.570 5.063 6.669 1.00 91.75 75 GLU A O 1
ATOM 643 N N . PHE A 1 76 ? 1.598 3.736 8.186 1.00 89.06 76 PHE A N 1
ATOM 644 C CA . PHE A 1 76 ? 0.432 4.580 8.396 1.00 89.06 76 PHE A CA 1
ATOM 645 C C . PHE A 1 76 ? 0.128 4.747 9.885 1.00 89.06 76 PHE A C 1
ATOM 647 O O . PHE A 1 76 ? 0.458 3.909 10.725 1.00 89.06 76 PHE A O 1
ATOM 654 N N . GLN A 1 77 ? -0.481 5.874 10.239 1.00 82.81 77 GLN A N 1
ATOM 655 C CA . GLN A 1 77 ? -1.027 6.086 11.567 1.00 82.81 77 GLN A CA 1
ATOM 656 C C . GLN A 1 77 ? -2.269 5.225 11.739 1.00 82.81 77 GLN A C 1
ATOM 658 O O . GLN A 1 77 ? -3.280 5.418 11.068 1.00 82.81 77 GLN A O 1
ATOM 663 N N . LEU A 1 78 ? -2.207 4.320 12.709 1.00 66.38 78 LEU A N 1
ATOM 664 C CA . LEU A 1 78 ? -3.405 3.870 13.388 1.00 66.38 78 LEU A CA 1
ATOM 665 C C . LEU A 1 78 ? -3.852 5.015 14.294 1.00 66.38 78 LEU A C 1
ATOM 667 O O . LEU A 1 78 ? -3.395 5.132 15.425 1.00 66.38 78 LEU A O 1
ATOM 671 N N . LYS A 1 79 ? -4.730 5.885 13.790 1.00 57.56 79 LYS A N 1
ATOM 672 C CA . LYS A 1 79 ? -5.748 6.406 14.702 1.00 57.56 79 LYS A CA 1
ATOM 673 C C . LYS A 1 79 ? -6.593 5.189 15.058 1.00 57.56 79 LYS A C 1
ATOM 675 O O . LYS A 1 79 ? -6.886 4.396 14.160 1.00 57.56 79 LYS A O 1
ATOM 680 N N . GLU A 1 80 ? -6.844 4.970 16.344 1.00 52.88 80 GLU A N 1
ATOM 681 C CA . GLU A 1 80 ? -7.699 3.882 16.827 1.00 52.88 80 GLU A CA 1
ATOM 682 C C . GLU A 1 80 ? -8.854 3.607 15.860 1.00 52.88 80 GLU A C 1
ATOM 684 O O . GLU A 1 80 ? -9.458 4.547 15.344 1.00 52.88 80 GLU A O 1
ATOM 689 N N . PRO A 1 81 ? -9.125 2.317 15.622 1.00 50.28 81 PRO A N 1
ATOM 690 C CA . PRO A 1 81 ? -9.053 1.674 14.306 1.00 50.28 81 PRO A CA 1
ATOM 691 C C . PRO A 1 81 ? -9.544 2.555 13.142 1.00 50.28 81 PRO A C 1
ATOM 693 O O . PRO A 1 81 ? -10.597 3.179 13.269 1.00 50.28 81 PRO A O 1
ATOM 696 N N . PRO A 1 82 ? -8.876 2.542 11.965 1.00 52.59 82 PRO A N 1
ATOM 697 C CA . PRO A 1 82 ? -9.353 3.299 10.813 1.00 52.59 82 PRO A CA 1
ATOM 698 C C . PRO A 1 82 ? -10.810 2.899 10.541 1.00 52.59 82 PRO A C 1
ATOM 700 O O . PRO A 1 82 ? -11.076 1.698 10.396 1.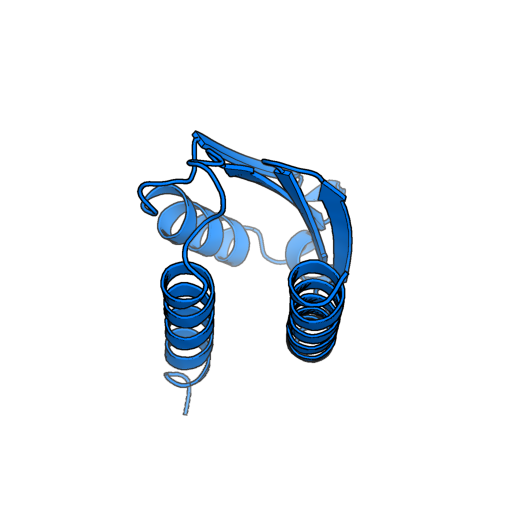00 52.59 82 PRO A O 1
ATOM 703 N N . PRO A 1 83 ? -11.758 3.859 10.508 1.00 64.31 83 PRO A N 1
ATOM 704 C CA . PRO A 1 83 ? -13.147 3.555 10.219 1.00 64.31 83 PRO A CA 1
ATOM 705 C C . PRO A 1 83 ? -13.192 2.725 8.944 1.00 64.31 83 PRO A C 1
ATOM 707 O O . PRO A 1 83 ? -12.487 3.030 7.979 1.00 64.31 83 PRO A O 1
ATOM 710 N N . LEU A 1 84 ? -14.005 1.671 8.935 1.00 68.31 84 LEU A N 1
ATOM 711 C CA . LEU A 1 84 ? -14.188 0.783 7.781 1.00 68.31 84 LEU A CA 1
ATOM 712 C C . LEU A 1 84 ? -14.383 1.564 6.465 1.00 68.31 84 LEU A C 1
ATOM 714 O O . LEU A 1 84 ? -13.993 1.127 5.384 1.00 68.31 84 LEU A O 1
ATOM 718 N N . GLU A 1 85 ? -14.965 2.753 6.593 1.00 71.00 85 GLU A N 1
ATOM 719 C CA . GLU A 1 85 ? -15.201 3.741 5.551 1.00 71.00 85 GLU A CA 1
ATOM 720 C C . GLU A 1 85 ? -13.927 4.236 4.859 1.00 71.00 85 GLU A C 1
ATOM 722 O O . GLU A 1 85 ? -13.931 4.379 3.641 1.00 71.00 85 GLU A O 1
ATOM 727 N N . ILE A 1 86 ? -12.817 4.425 5.578 1.00 72.75 86 ILE A N 1
ATOM 728 C CA . ILE A 1 86 ? -11.549 4.892 4.994 1.00 72.75 86 ILE A CA 1
ATOM 729 C C . ILE A 1 86 ? -10.926 3.795 4.134 1.00 72.75 86 ILE A C 1
ATOM 731 O O . ILE A 1 86 ? -10.516 4.040 3.000 1.00 72.75 86 ILE A O 1
ATOM 735 N N . VAL A 1 87 ? -10.933 2.558 4.638 1.00 76.88 87 VAL A N 1
ATOM 736 C CA . VAL A 1 87 ? -10.456 1.395 3.880 1.00 76.88 87 VAL A CA 1
ATOM 737 C C . VAL A 1 87 ? -11.315 1.193 2.629 1.00 76.88 87 VAL A C 1
ATOM 739 O O . VAL A 1 87 ? -10.779 0.977 1.542 1.00 76.88 87 VAL A O 1
ATOM 742 N N . LYS A 1 88 ? -12.642 1.332 2.749 1.00 82.81 88 LYS A N 1
ATOM 743 C CA . LYS A 1 88 ? -13.571 1.283 1.611 1.00 82.81 88 LYS A CA 1
ATOM 744 C C . LYS A 1 88 ? -13.260 2.371 0.573 1.00 82.81 88 LYS A C 1
ATOM 746 O O . LYS A 1 88 ? -13.195 2.071 -0.618 1.00 82.81 88 LYS A O 1
ATOM 75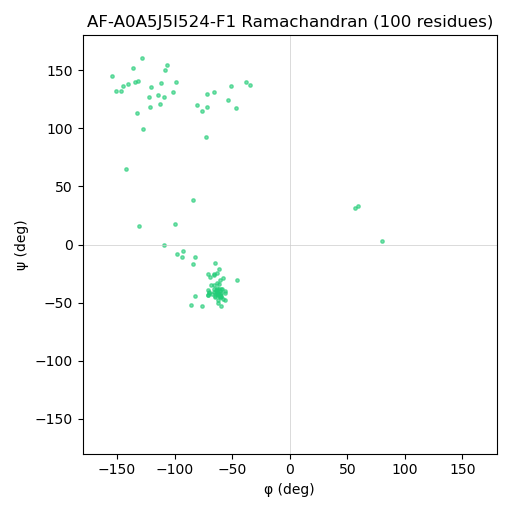1 N N . LEU A 1 89 ? -13.007 3.601 1.014 1.00 82.94 89 LEU A N 1
ATOM 752 C CA . LEU A 1 89 ? -12.732 4.742 0.139 1.00 82.94 89 LEU A CA 1
ATOM 753 C C . LEU A 1 89 ? -11.439 4.556 -0.670 1.00 82.94 89 LEU A C 1
ATOM 755 O O . LEU A 1 89 ? -11.408 4.806 -1.877 1.00 82.94 89 LEU A O 1
ATOM 759 N N . TRP A 1 90 ? -10.379 4.055 -0.034 1.00 81.62 90 TRP A N 1
ATOM 760 C CA . TRP A 1 90 ? -9.115 3.741 -0.710 1.00 81.62 90 TRP A CA 1
ATOM 761 C C . TRP A 1 90 ? -9.287 2.667 -1.778 1.00 81.62 90 TRP A C 1
ATOM 763 O O . TRP A 1 90 ? -8.797 2.784 -2.901 1.00 81.62 90 TRP A O 1
ATOM 773 N N . VAL A 1 91 ? -10.050 1.635 -1.447 1.00 86.88 91 VAL A N 1
ATOM 774 C CA . VAL A 1 91 ? -10.333 0.506 -2.327 1.00 86.88 91 VAL A CA 1
ATOM 775 C C . VAL A 1 91 ? -11.110 0.930 -3.574 1.00 86.88 91 VAL A C 1
ATOM 777 O O . VAL A 1 91 ? -10.837 0.412 -4.660 1.00 86.88 91 VAL A O 1
ATOM 780 N N . GLU A 1 92 ? -12.070 1.843 -3.437 1.00 88.88 92 GLU A N 1
ATOM 781 C CA . GLU A 1 92 ? -12.845 2.387 -4.557 1.00 88.88 92 GLU A CA 1
ATOM 782 C C . GLU A 1 92 ? -11.993 3.293 -5.454 1.00 88.88 92 GLU A C 1
ATOM 784 O O . GLU A 1 92 ? -12.039 3.163 -6.681 1.00 88.88 92 GLU A O 1
ATOM 789 N N . ARG A 1 93 ? -11.141 4.144 -4.865 1.00 85.75 93 ARG A N 1
ATOM 790 C CA . ARG A 1 93 ? -10.201 4.991 -5.619 1.00 85.75 93 ARG A CA 1
ATOM 791 C C . ARG A 1 93 ? -9.230 4.162 -6.458 1.00 85.75 93 ARG A C 1
ATOM 793 O O . ARG A 1 93 ? -9.038 4.461 -7.635 1.00 85.75 93 ARG A O 1
ATOM 800 N N . ILE A 1 94 ? -8.676 3.091 -5.887 1.00 84.06 94 ILE A N 1
ATOM 801 C CA . ILE A 1 94 ? -7.757 2.189 -6.596 1.00 84.06 94 ILE A CA 1
ATOM 802 C C . ILE A 1 94 ? -8.452 1.516 -7.791 1.00 84.06 94 ILE A C 1
ATOM 804 O O . ILE A 1 94 ? -7.860 1.459 -8.867 1.00 84.06 94 ILE A O 1
ATOM 808 N N . ILE A 1 95 ? -9.709 1.065 -7.647 1.00 86.75 95 ILE A N 1
ATOM 809 C CA . ILE A 1 95 ? -10.482 0.482 -8.767 1.00 86.75 95 ILE A CA 1
ATOM 810 C C . ILE A 1 95 ? -10.695 1.510 -9.868 1.00 86.75 95 ILE A C 1
ATOM 812 O O . ILE A 1 95 ? -10.490 1.205 -11.039 1.00 86.75 95 ILE A O 1
ATOM 816 N N . LYS A 1 96 ? -11.128 2.720 -9.503 1.00 83.56 96 LYS A N 1
ATOM 817 C CA . LYS A 1 96 ? -11.448 3.764 -10.477 1.00 83.56 96 LYS A CA 1
ATOM 818 C C . LYS A 1 96 ? -10.233 4.108 -11.336 1.00 83.56 96 LYS A C 1
ATOM 820 O O . LYS A 1 96 ? -10.360 4.202 -12.548 1.00 83.56 96 LYS A O 1
ATOM 825 N N . LEU A 1 97 ? -9.054 4.205 -10.726 1.00 77.69 97 LEU A N 1
ATOM 826 C CA . LEU A 1 97 ? -7.801 4.456 -11.442 1.00 77.69 97 LEU A CA 1
ATOM 827 C C . LEU A 1 97 ? -7.392 3.306 -12.379 1.00 77.69 97 LEU A C 1
ATOM 829 O O . LEU A 1 97 ? -6.711 3.554 -13.367 1.00 77.69 97 LEU A O 1
ATOM 833 N N . HIS A 1 98 ? -7.828 2.072 -12.106 1.00 71.44 98 HIS A N 1
ATOM 834 C CA . HIS A 1 98 ? -7.585 0.914 -12.977 1.00 71.44 98 HIS A CA 1
ATOM 835 C C . HIS A 1 98 ? -8.599 0.777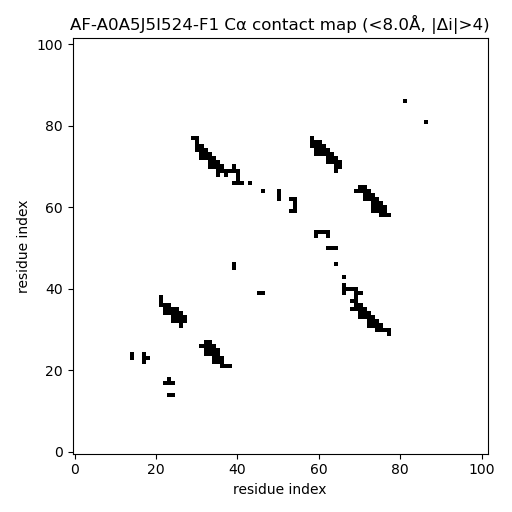 -14.122 1.00 71.44 98 HIS A C 1
ATOM 837 O O . HIS A 1 98 ? -8.316 0.056 -15.071 1.00 71.44 98 HIS A O 1
ATOM 843 N N . ARG A 1 99 ? -9.758 1.450 -14.055 1.00 62.50 99 ARG A N 1
ATOM 844 C CA . ARG A 1 99 ? -10.807 1.394 -15.094 1.00 62.50 99 ARG A CA 1
ATOM 845 C C . ARG A 1 99 ? -10.710 2.500 -16.150 1.00 62.50 99 ARG A C 1
ATOM 847 O O . ARG A 1 99 ? -11.402 2.413 -17.148 1.00 62.50 99 ARG A O 1
ATOM 854 N N . ILE A 1 100 ? -9.871 3.524 -15.973 1.00 55.00 100 ILE A N 1
ATOM 855 C CA . ILE A 1 100 ? -9.695 4.621 -16.958 1.00 55.00 100 ILE A CA 1
ATOM 856 C C . ILE A 1 100 ? -8.687 4.203 -18.055 1.00 55.00 100 ILE A C 1
ATOM 858 O O . ILE A 1 100 ? -7.819 4.968 -18.461 1.00 55.00 100 ILE A O 1
ATOM 862 N N . LYS A 1 101 ? -8.732 2.940 -18.485 1.00 48.84 101 LYS A N 1
ATOM 863 C CA . LYS A 1 101 ? -7.869 2.403 -19.549 1.00 48.84 101 LYS A CA 1
ATOM 864 C C . LYS A 1 101 ? -8.629 1.620 -20.623 1.00 48.84 101 LYS A C 1
ATOM 866 O O . LYS A 1 101 ? -7.977 0.937 -21.407 1.00 48.84 101 LYS A O 1
ATOM 871 N N . ASP A 1 102 ? -9.948 1.786 -20.668 1.00 44.28 102 ASP A N 1
ATOM 872 C CA . ASP A 1 102 ? -10.777 1.413 -21.814 1.00 44.28 102 ASP A CA 1
ATOM 873 C C . ASP A 1 102 ? -11.244 2.688 -22.527 1.00 44.28 102 ASP A C 1
ATOM 875 O O . ASP A 1 102 ? -11.749 3.596 -21.819 1.00 44.28 102 ASP A O 1
#

Nearest PDB structures (foldseek):
  2ew9-assembly1_A  TM=6.774E-01  e=2.620E-02  Homo sapiens
  7si6-assembly1_A  TM=6.890E-01  e=4.804E-02  Xenopus tropicalis
  7si3-assembly1_A  TM=6.480E-01  e=7.196E-02  Xenopus tropicalis
  6zqb-assembly1_JO  TM=5.526E-01  e=1.303E+00  Saccharomyces cerevisiae S288C
  6lqq-assembly1_RC  TM=5.551E-01  e=2.555E+00  Saccharomyces cerevisiae S288C